Protein AF-A0AAN7GZU7-F1 (afdb_monomer_lite)

Sequence (125 aa):
MIHPMAVTNCNIDMESLISDQNRSIATLAITTLLKTGNESNVDCLMKKITNFMSDIADEFKIVVVEAIRSLCLKFPLKYRALMNFLSNILREEGGFEYKKAIVDSVVILTKDIPDAKESGLLHLC

Structure (mmCIF, N/CA/C/O backbone):
data_AF-A0AAN7GZU7-F1
#
_entry.id   AF-A0AAN7GZU7-F1
#
loop_
_atom_site.group_PDB
_atom_site.id
_atom_site.type_symbol
_atom_site.label_atom_id
_atom_site.label_alt_id
_atom_site.label_comp_id
_atom_site.label_asym_id
_atom_site.label_entity_id
_atom_site.label_seq_id
_atom_site.pdbx_PDB_ins_code
_atom_site.Cartn_x
_atom_site.Cartn_y
_atom_site.Cartn_z
_atom_site.occupancy
_atom_site.B_iso_or_equiv
_atom_site.auth_seq_id
_atom_site.auth_comp_id
_atom_site.auth_asym_id
_atom_site.auth_atom_id
_atom_site.pdbx_PDB_model_num
ATOM 1 N N . MET A 1 1 ? -6.666 13.226 -18.483 1.00 43.03 1 MET A N 1
ATOM 2 C CA . MET A 1 1 ? -5.360 13.871 -18.227 1.00 43.03 1 MET A CA 1
ATOM 3 C C . MET A 1 1 ? -4.871 13.428 -16.859 1.00 43.03 1 MET A C 1
ATOM 5 O O . MET A 1 1 ? -5.492 13.805 -15.879 1.00 43.03 1 MET A O 1
ATOM 9 N N . ILE A 1 2 ? -3.822 12.610 -16.770 1.00 52.78 2 ILE A N 1
ATOM 10 C CA . ILE A 1 2 ? -3.116 12.366 -15.504 1.00 52.78 2 ILE A CA 1
ATOM 11 C C . ILE A 1 2 ? -1.633 12.335 -15.870 1.00 52.78 2 ILE A C 1
ATOM 13 O O . ILE A 1 2 ? -1.198 11.429 -16.574 1.00 52.78 2 ILE A O 1
ATOM 17 N N . HIS A 1 3 ? -0.872 13.341 -15.439 1.00 66.25 3 HIS A N 1
ATOM 18 C CA . HIS A 1 3 ? 0.583 13.404 -15.610 1.00 66.25 3 HIS A CA 1
ATOM 19 C C . HIS A 1 3 ? 1.236 13.343 -14.221 1.00 66.25 3 HIS A C 1
ATOM 21 O O . HIS A 1 3 ? 1.722 14.363 -13.735 1.00 66.25 3 HIS A O 1
ATOM 27 N N . PRO A 1 4 ? 1.239 12.173 -13.545 1.00 62.53 4 PRO A N 1
ATOM 28 C CA . PRO A 1 4 ? 1.712 12.065 -12.162 1.00 62.53 4 PRO A CA 1
ATOM 29 C C . PRO A 1 4 ? 3.184 12.469 -12.020 1.00 62.53 4 PRO A C 1
ATOM 31 O O . PRO A 1 4 ? 3.595 12.952 -10.972 1.00 62.53 4 PRO A O 1
ATOM 34 N N . MET A 1 5 ? 3.966 12.311 -13.094 1.00 66.19 5 MET A N 1
ATOM 35 C CA . MET A 1 5 ? 5.374 12.707 -13.131 1.00 66.19 5 MET A CA 1
ATOM 36 C C . MET A 1 5 ? 5.588 14.226 -13.121 1.00 66.19 5 MET A C 1
ATOM 38 O O . MET A 1 5 ? 6.614 14.687 -12.635 1.00 66.19 5 MET A O 1
ATOM 42 N N . ALA A 1 6 ? 4.629 15.017 -13.613 1.00 67.44 6 ALA A N 1
ATOM 43 C CA . ALA A 1 6 ? 4.743 16.478 -13.617 1.00 67.44 6 ALA A CA 1
ATOM 44 C C . ALA A 1 6 ? 4.596 17.085 -12.210 1.00 67.44 6 ALA A C 1
ATOM 46 O O . ALA A 1 6 ? 5.056 18.196 -11.969 1.00 67.44 6 ALA A O 1
ATOM 47 N N . VAL A 1 7 ? 3.977 16.351 -11.279 1.00 70.94 7 VAL A N 1
ATOM 48 C CA . VAL A 1 7 ? 3.714 16.796 -9.899 1.00 70.94 7 VAL A CA 1
ATOM 49 C C . VAL A 1 7 ? 4.611 16.113 -8.865 1.00 70.94 7 VAL A C 1
ATOM 51 O O . VAL A 1 7 ? 4.480 16.377 -7.676 1.00 70.94 7 VAL A O 1
ATOM 54 N N . THR A 1 8 ? 5.557 15.266 -9.290 1.00 69.38 8 THR A N 1
ATOM 55 C CA . THR A 1 8 ? 6.457 14.534 -8.379 1.00 69.38 8 THR A CA 1
ATOM 56 C C . THR A 1 8 ? 7.304 15.470 -7.510 1.00 69.38 8 THR A C 1
ATOM 58 O O . THR A 1 8 ? 7.610 15.120 -6.375 1.00 69.38 8 THR A O 1
ATOM 61 N N . ASN A 1 9 ? 7.622 16.681 -7.980 1.00 71.88 9 ASN A N 1
ATOM 62 C CA . ASN A 1 9 ? 8.352 17.678 -7.185 1.00 71.88 9 ASN A CA 1
ATOM 63 C C . ASN A 1 9 ? 7.574 18.130 -5.936 1.00 71.88 9 ASN A C 1
ATOM 65 O O . ASN A 1 9 ? 8.187 18.440 -4.921 1.00 71.88 9 ASN A O 1
ATOM 69 N N . CYS A 1 10 ? 6.238 18.095 -5.974 1.00 77.31 10 CYS A N 1
ATOM 70 C CA . CYS A 1 10 ? 5.389 18.423 -4.827 1.00 77.31 10 CYS A CA 1
ATOM 71 C C . CYS A 1 10 ? 5.346 17.300 -3.778 1.00 77.31 10 CYS A C 1
ATOM 73 O O . CYS A 1 10 ? 4.793 17.500 -2.699 1.00 77.31 10 CYS A O 1
ATOM 75 N N . ASN A 1 11 ? 5.917 16.120 -4.063 1.00 75.81 11 ASN A N 1
ATOM 76 C CA . ASN A 1 11 ? 5.931 15.013 -3.106 1.00 75.81 11 ASN A CA 1
ATOM 77 C C . ASN A 1 11 ? 6.704 15.382 -1.830 1.00 75.81 11 ASN A C 1
ATOM 79 O O . ASN A 1 11 ? 6.325 14.928 -0.760 1.00 75.81 11 ASN A O 1
ATOM 83 N N . ILE A 1 12 ? 7.739 16.227 -1.920 1.00 76.56 12 ILE A N 1
ATOM 84 C CA . ILE A 1 12 ? 8.513 16.677 -0.749 1.00 76.56 12 ILE A CA 1
ATOM 85 C C . ILE A 1 12 ? 7.616 17.471 0.208 1.00 76.56 12 ILE A C 1
ATOM 87 O O . ILE A 1 12 ? 7.587 17.192 1.406 1.00 76.56 12 ILE A O 1
ATOM 91 N N . ASP A 1 13 ? 6.831 18.406 -0.330 1.00 76.75 13 ASP A N 1
ATOM 92 C CA . ASP A 1 13 ? 5.899 19.208 0.462 1.00 76.75 13 ASP A CA 1
ATOM 93 C C . ASP A 1 13 ? 4.777 18.331 1.035 1.00 76.75 13 ASP A C 1
ATOM 95 O O . ASP A 1 13 ? 4.438 18.439 2.213 1.00 76.75 13 ASP A O 1
ATOM 99 N N . MET A 1 14 ? 4.249 17.389 0.244 1.00 78.81 14 MET A N 1
ATOM 100 C CA . MET A 1 14 ? 3.227 16.441 0.708 1.00 78.81 14 MET A CA 1
ATOM 101 C C . MET A 1 14 ? 3.746 15.470 1.771 1.00 78.81 14 MET A C 1
ATOM 103 O O . MET A 1 14 ? 2.986 15.067 2.646 1.00 78.81 14 MET A O 1
ATOM 107 N N . GLU A 1 15 ? 5.026 15.095 1.739 1.00 79.94 15 GLU A N 1
ATOM 108 C CA . GLU A 1 15 ? 5.618 14.231 2.761 1.00 79.94 15 GLU A CA 1
ATOM 109 C C . GLU A 1 15 ? 5.613 14.881 4.150 1.00 79.94 15 GLU A C 1
ATOM 111 O O . GLU A 1 15 ? 5.546 14.156 5.144 1.00 79.94 15 GLU A O 1
ATOM 116 N N . SER A 1 16 ? 5.641 16.217 4.232 1.00 83.69 16 SER A N 1
ATOM 117 C CA . SER A 1 16 ? 5.499 16.940 5.504 1.00 83.69 16 SER A CA 1
ATOM 118 C C . SER A 1 16 ? 4.092 16.801 6.101 1.00 83.69 16 SER A C 1
ATOM 120 O O . SER A 1 16 ? 3.942 16.723 7.320 1.00 83.69 16 SER A O 1
ATOM 122 N N . LEU A 1 17 ? 3.073 16.666 5.243 1.00 85.50 17 LEU A N 1
ATOM 123 C CA . LEU A 1 17 ? 1.665 16.543 5.629 1.00 85.50 17 LEU A CA 1
ATOM 124 C C . LEU A 1 17 ? 1.305 15.153 6.175 1.00 85.50 17 LEU A C 1
ATOM 126 O O . LEU A 1 17 ? 0.236 14.984 6.753 1.00 85.50 17 LEU A O 1
ATOM 130 N N . ILE A 1 18 ? 2.183 14.153 6.033 1.00 84.25 18 ILE A N 1
ATOM 131 C CA . ILE A 1 18 ? 1.981 12.823 6.637 1.00 84.25 18 ILE A CA 1
ATOM 132 C C . ILE A 1 18 ? 1.936 12.918 8.171 1.00 84.25 18 ILE A C 1
ATOM 134 O O . ILE A 1 18 ? 1.216 12.160 8.817 1.00 84.25 18 ILE A O 1
ATOM 138 N N . SER A 1 19 ? 2.695 13.852 8.748 1.00 82.31 19 SER A N 1
ATOM 139 C CA . SER A 1 19 ? 2.782 14.068 10.197 1.00 82.31 19 SER A CA 1
ATOM 140 C C . SER A 1 19 ? 1.763 15.090 10.718 1.00 82.31 19 SER A C 1
ATOM 142 O O . SER A 1 19 ? 1.887 15.542 11.858 1.00 82.31 19 SER A O 1
ATOM 144 N N . ASP A 1 20 ? 0.791 15.499 9.896 1.00 86.69 20 ASP A N 1
ATOM 145 C CA . ASP A 1 20 ? -0.234 16.462 10.295 1.00 86.69 20 ASP A CA 1
ATOM 146 C C . ASP A 1 20 ? -1.116 15.890 11.421 1.00 86.69 20 ASP A C 1
ATOM 148 O O . ASP A 1 20 ? -1.460 14.704 11.432 1.00 86.69 20 ASP A O 1
ATOM 152 N N . GLN A 1 21 ? -1.495 16.736 12.384 1.00 83.12 21 GLN A N 1
ATOM 153 C CA . GLN A 1 21 ? -2.374 16.330 13.486 1.00 83.12 21 GLN A CA 1
ATOM 154 C C . GLN A 1 21 ? -3.764 15.922 12.985 1.00 83.12 21 GLN A C 1
ATOM 156 O O . GLN A 1 21 ? -4.443 15.095 13.598 1.00 83.12 21 GLN A O 1
ATOM 161 N N . ASN A 1 22 ? -4.197 16.493 11.862 1.00 86.00 22 ASN A N 1
ATOM 162 C CA . ASN A 1 22 ? -5.437 16.144 11.210 1.00 86.00 22 ASN A CA 1
ATOM 163 C C . ASN A 1 22 ? -5.259 14.861 10.387 1.00 86.00 22 ASN A C 1
ATOM 165 O O . ASN A 1 22 ? -4.683 14.853 9.296 1.00 86.00 22 ASN A O 1
ATOM 169 N N . ARG A 1 23 ? -5.836 13.765 10.888 1.00 83.62 23 ARG A N 1
ATOM 170 C CA . ARG A 1 23 ? -5.753 12.449 10.239 1.00 83.62 23 ARG A CA 1
ATOM 171 C C . ARG A 1 23 ? -6.356 12.420 8.840 1.00 83.62 23 ARG A C 1
ATOM 173 O O . ARG A 1 23 ? -5.866 11.666 8.004 1.00 83.62 23 ARG A O 1
ATOM 180 N N . SER A 1 24 ? -7.333 13.271 8.534 1.00 84.81 24 SER A N 1
ATOM 181 C CA . SER A 1 24 ? -7.871 13.388 7.175 1.00 84.81 24 SER A CA 1
ATOM 182 C C . SER A 1 24 ? -6.846 13.993 6.211 1.00 84.81 24 SER A C 1
ATOM 184 O O . SER A 1 24 ? -6.703 13.499 5.094 1.00 84.81 24 SER A O 1
ATOM 186 N N . ILE A 1 25 ? -6.084 15.007 6.643 1.00 87.44 25 ILE A N 1
ATOM 187 C CA . ILE A 1 25 ? -5.004 15.609 5.837 1.00 87.44 25 ILE A CA 1
ATOM 188 C C . ILE A 1 25 ? -3.897 14.580 5.599 1.00 87.44 25 ILE A C 1
ATOM 190 O O . ILE A 1 25 ? -3.519 14.344 4.451 1.00 87.44 25 ILE A O 1
ATOM 194 N N . ALA A 1 26 ? -3.448 13.904 6.658 1.00 85.12 26 ALA A N 1
ATOM 195 C CA . ALA A 1 26 ? -2.432 12.861 6.556 1.00 85.12 26 ALA A CA 1
ATOM 196 C C . ALA A 1 26 ? -2.880 11.691 5.654 1.00 85.12 26 ALA A C 1
ATOM 198 O O . ALA A 1 26 ? -2.102 11.221 4.820 1.00 85.12 26 ALA A O 1
ATOM 199 N N . THR A 1 27 ? -4.154 11.281 5.728 1.00 85.50 27 THR A N 1
ATOM 200 C CA . THR A 1 27 ? -4.734 10.249 4.844 1.00 85.50 27 THR A CA 1
ATOM 201 C C . THR A 1 27 ? -4.667 10.672 3.378 1.00 85.50 27 THR A C 1
ATOM 203 O O . THR A 1 27 ? -4.238 9.898 2.515 1.00 85.50 27 THR A O 1
ATOM 206 N N . LEU A 1 28 ? -5.086 11.905 3.075 1.00 85.81 28 LEU A N 1
ATOM 207 C CA . LEU A 1 28 ? -5.073 12.439 1.713 1.00 85.81 28 LEU A CA 1
ATOM 208 C C . LEU A 1 28 ? -3.644 12.577 1.180 1.00 85.81 28 LEU A C 1
ATOM 210 O O . LEU A 1 28 ? -3.393 12.228 0.022 1.00 85.81 28 LEU A O 1
ATOM 214 N N . ALA A 1 29 ? -2.704 13.015 2.020 1.00 86.69 29 ALA A N 1
ATOM 215 C CA . ALA A 1 29 ? -1.290 13.105 1.678 1.00 86.69 29 ALA A CA 1
ATOM 216 C C . ALA A 1 29 ? -0.714 11.725 1.329 1.00 86.69 29 ALA A C 1
ATOM 218 O O . ALA A 1 29 ? -0.165 11.553 0.242 1.00 86.69 29 ALA A O 1
ATOM 219 N N . ILE A 1 30 ? -0.923 10.715 2.181 1.00 86.50 30 ILE A N 1
ATOM 220 C CA . ILE A 1 30 ? -0.466 9.337 1.934 1.00 86.50 30 ILE A CA 1
ATOM 221 C C . ILE A 1 30 ? -1.078 8.768 0.655 1.00 86.50 30 ILE A C 1
ATOM 223 O O . ILE A 1 30 ? -0.359 8.237 -0.190 1.00 86.50 30 ILE A O 1
ATOM 227 N N . THR A 1 31 ? -2.392 8.902 0.477 1.00 85.25 31 THR A N 1
ATOM 228 C CA . THR A 1 31 ? -3.082 8.377 -0.712 1.00 85.25 31 THR A CA 1
ATOM 229 C C . THR A 1 31 ? -2.560 9.037 -1.988 1.00 85.25 31 THR A C 1
ATOM 231 O O . THR A 1 31 ? -2.403 8.380 -3.019 1.00 85.25 31 THR A O 1
ATOM 234 N N . THR A 1 32 ? -2.257 10.335 -1.926 1.00 85.44 32 THR A N 1
ATOM 235 C CA . THR A 1 32 ? -1.676 11.073 -3.051 1.00 85.44 32 THR A CA 1
ATOM 236 C C . THR A 1 32 ? -0.253 10.607 -3.330 1.00 85.44 32 THR A C 1
ATOM 238 O O . THR A 1 32 ? 0.045 10.262 -4.470 1.00 85.44 32 THR A O 1
ATOM 241 N N . LEU A 1 33 ? 0.587 10.487 -2.300 1.00 85.19 33 LEU A N 1
ATOM 242 C CA . LEU A 1 33 ? 1.966 10.013 -2.422 1.00 85.19 33 LEU A CA 1
ATOM 243 C C . LEU A 1 33 ? 2.063 8.571 -2.925 1.00 85.19 33 LEU A C 1
ATOM 245 O O . LEU A 1 33 ? 2.967 8.256 -3.689 1.00 85.19 33 LEU A O 1
ATOM 249 N N . LEU A 1 34 ? 1.120 7.694 -2.572 1.00 85.62 34 LEU A N 1
ATOM 250 C CA . LEU A 1 34 ? 1.042 6.346 -3.144 1.00 85.62 34 LEU A CA 1
ATOM 251 C C . LEU A 1 34 ? 0.721 6.384 -4.647 1.00 85.62 34 LEU A C 1
ATOM 253 O O . LEU A 1 34 ? 1.232 5.568 -5.411 1.00 85.62 34 LEU A O 1
ATOM 257 N N . LYS A 1 35 ? -0.083 7.352 -5.102 1.00 82.94 35 LYS A N 1
ATOM 258 C CA . LYS A 1 35 ? -0.409 7.532 -6.528 1.00 82.94 35 LYS A CA 1
ATOM 259 C C . LYS A 1 35 ? 0.721 8.203 -7.316 1.00 82.94 35 LYS A C 1
ATOM 261 O O . LYS A 1 35 ? 0.946 7.857 -8.480 1.00 82.94 35 LYS A O 1
ATOM 266 N N . THR A 1 36 ? 1.432 9.150 -6.707 1.00 83.69 36 THR A N 1
ATOM 267 C CA . THR A 1 36 ? 2.538 9.912 -7.321 1.00 83.69 36 THR A CA 1
ATOM 268 C C . THR A 1 36 ? 3.923 9.353 -6.988 1.00 83.69 36 THR A C 1
ATOM 270 O O . THR A 1 36 ? 4.930 9.925 -7.412 1.00 83.69 36 THR A O 1
ATOM 273 N N . GLY A 1 37 ? 3.985 8.241 -6.253 1.00 79.75 37 GLY A N 1
ATOM 274 C CA . GLY A 1 37 ? 5.216 7.584 -5.832 1.00 79.75 37 GLY A CA 1
ATOM 275 C C . GLY A 1 37 ? 6.087 7.161 -7.012 1.00 79.75 37 GLY A C 1
ATOM 276 O O . GLY A 1 37 ? 5.591 6.794 -8.090 1.00 79.75 37 GLY A O 1
ATOM 277 N N . ASN A 1 38 ? 7.398 7.221 -6.790 1.00 83.69 38 ASN A N 1
ATOM 278 C CA . ASN A 1 38 ? 8.425 6.764 -7.716 1.00 83.69 38 ASN A CA 1
ATOM 279 C C . ASN A 1 38 ? 9.127 5.532 -7.126 1.00 83.69 38 ASN A C 1
ATOM 281 O O . ASN A 1 38 ? 9.028 5.254 -5.938 1.00 83.69 38 ASN A O 1
ATOM 285 N N . GLU A 1 39 ? 9.838 4.767 -7.947 1.00 85.94 39 GLU A N 1
ATOM 286 C CA . GLU A 1 39 ? 10.463 3.526 -7.478 1.00 85.94 39 GLU A CA 1
ATOM 287 C C . GLU A 1 39 ? 11.490 3.761 -6.352 1.00 85.94 39 GLU A C 1
ATOM 289 O O . GLU A 1 39 ? 11.619 2.950 -5.435 1.00 85.94 39 GLU A O 1
ATOM 294 N N . SER A 1 40 ? 12.196 4.891 -6.383 1.00 86.38 40 SER A N 1
ATOM 295 C CA . SER A 1 40 ? 13.233 5.243 -5.412 1.00 86.38 40 SER A CA 1
ATOM 296 C C . SER A 1 40 ? 12.695 5.607 -4.024 1.00 86.38 40 SER A C 1
ATOM 298 O O . SER A 1 40 ? 13.424 5.440 -3.048 1.00 86.38 40 SER A O 1
ATOM 300 N N . ASN A 1 41 ? 11.444 6.066 -3.902 1.00 84.06 41 ASN A N 1
ATOM 301 C CA . ASN A 1 41 ? 10.867 6.496 -2.624 1.00 84.06 41 ASN A CA 1
ATOM 302 C C . ASN A 1 41 ? 9.972 5.454 -1.938 1.00 84.06 41 ASN A C 1
ATOM 304 O O . ASN A 1 41 ? 9.621 5.654 -0.774 1.00 84.06 41 ASN A O 1
ATOM 308 N N . VAL A 1 42 ? 9.661 4.332 -2.601 1.00 88.06 42 VAL A N 1
ATOM 309 C CA . VAL A 1 42 ? 8.771 3.281 -2.070 1.00 88.06 42 VAL A CA 1
ATOM 310 C C . VAL A 1 42 ? 9.178 2.840 -0.662 1.00 88.06 42 VAL A C 1
ATOM 312 O O . VAL A 1 42 ? 8.348 2.817 0.244 1.00 88.06 42 VAL A O 1
ATOM 315 N N . ASP A 1 43 ? 10.461 2.542 -0.453 1.00 86.75 43 ASP A N 1
ATOM 316 C CA . ASP A 1 43 ? 10.967 2.032 0.826 1.00 86.75 43 ASP A CA 1
ATOM 317 C C . ASP A 1 43 ? 10.813 3.051 1.972 1.00 86.75 43 ASP A C 1
ATOM 319 O O . ASP A 1 43 ? 10.496 2.686 3.106 1.00 86.75 43 ASP A O 1
ATOM 323 N N . CYS A 1 44 ? 11.016 4.340 1.682 1.00 86.31 44 CYS A N 1
ATOM 324 C CA . CYS A 1 44 ? 10.816 5.422 2.649 1.00 86.31 44 CYS A CA 1
ATOM 325 C C . CYS A 1 44 ? 9.327 5.592 2.973 1.00 86.31 44 CYS A C 1
ATOM 327 O O . CYS A 1 44 ? 8.945 5.696 4.141 1.00 86.31 44 CYS A O 1
ATOM 329 N N . LEU A 1 45 ? 8.485 5.559 1.937 1.00 86.44 45 LEU A N 1
ATOM 330 C CA . LEU A 1 45 ? 7.045 5.721 2.059 1.00 86.44 45 LEU A CA 1
ATOM 331 C C . LEU A 1 45 ? 6.431 4.620 2.935 1.00 86.44 45 LEU A C 1
ATOM 333 O O . LEU A 1 45 ? 5.660 4.925 3.841 1.00 86.44 45 LEU A O 1
ATOM 337 N N . MET A 1 46 ? 6.825 3.357 2.731 1.00 90.00 46 MET A N 1
ATOM 338 C CA . MET A 1 46 ? 6.310 2.226 3.515 1.00 90.00 46 MET A CA 1
ATOM 339 C C . MET A 1 46 ? 6.560 2.399 5.015 1.00 90.00 46 MET A C 1
ATOM 341 O O . MET A 1 46 ? 5.647 2.198 5.810 1.00 90.00 46 MET A O 1
ATOM 345 N N . LYS A 1 47 ? 7.757 2.856 5.407 1.00 87.44 47 LYS A N 1
ATOM 346 C CA . LYS A 1 47 ? 8.090 3.102 6.821 1.00 87.44 47 LYS A CA 1
ATOM 347 C C . LYS A 1 47 ? 7.199 4.167 7.458 1.00 87.44 47 LYS A C 1
ATOM 349 O O . LYS A 1 47 ? 6.792 4.013 8.604 1.00 87.44 47 LYS A O 1
ATOM 354 N N . LYS A 1 48 ? 6.901 5.247 6.727 1.00 85.75 48 LYS A N 1
ATOM 355 C CA . LYS A 1 48 ? 6.030 6.325 7.221 1.00 85.75 48 LYS A CA 1
ATOM 356 C C . LYS A 1 48 ? 4.581 5.855 7.362 1.00 85.75 48 LYS A C 1
ATOM 358 O O . LYS A 1 48 ? 3.921 6.198 8.337 1.00 85.75 48 LYS A O 1
ATOM 363 N N . ILE A 1 49 ? 4.108 5.043 6.416 1.00 88.12 49 ILE A N 1
ATOM 364 C CA . ILE A 1 49 ? 2.730 4.543 6.410 1.00 88.12 49 ILE A CA 1
ATOM 365 C C . ILE A 1 49 ? 2.493 3.534 7.540 1.00 88.12 49 ILE A C 1
ATOM 367 O O . ILE A 1 49 ? 1.406 3.541 8.106 1.00 88.12 49 ILE A O 1
ATOM 371 N N . THR A 1 50 ? 3.476 2.708 7.925 1.00 86.44 50 THR A N 1
ATOM 372 C CA . THR A 1 50 ? 3.288 1.710 9.000 1.00 86.44 50 THR A CA 1
ATOM 373 C C . THR A 1 50 ? 2.772 2.348 10.290 1.00 86.44 50 THR A C 1
ATOM 375 O O . THR A 1 50 ? 1.754 1.913 10.814 1.00 86.44 50 THR A O 1
ATOM 378 N N . ASN A 1 51 ? 3.401 3.435 10.748 1.00 83.00 51 ASN A N 1
ATOM 379 C CA . ASN A 1 51 ? 2.967 4.145 11.957 1.00 83.00 51 ASN A CA 1
ATOM 380 C C . ASN A 1 51 ? 1.603 4.827 11.788 1.00 83.00 51 ASN A C 1
ATOM 382 O O . ASN A 1 51 ? 0.898 5.056 12.759 1.00 83.00 51 ASN A O 1
ATOM 386 N N . PHE A 1 52 ? 1.235 5.181 10.560 1.00 84.94 52 PHE A N 1
ATOM 387 C CA . PHE A 1 52 ? -0.034 5.837 10.284 1.00 84.94 52 PHE A CA 1
ATOM 388 C C . PHE A 1 52 ? -1.224 4.871 10.345 1.00 84.94 52 PHE A C 1
ATOM 390 O O . PHE A 1 52 ? -2.314 5.265 10.750 1.00 84.94 52 PHE A O 1
ATOM 397 N N . MET A 1 53 ? -1.023 3.606 9.965 1.00 87.31 53 MET A N 1
ATOM 398 C CA . MET A 1 53 ? -2.095 2.606 9.873 1.00 87.31 53 MET A CA 1
ATOM 399 C C . MET A 1 53 ? -2.746 2.283 11.223 1.00 87.31 53 MET A C 1
ATOM 401 O O . MET A 1 53 ? -3.908 1.883 11.238 1.00 87.31 53 MET A O 1
ATOM 405 N N . SER A 1 54 ? -2.054 2.468 12.352 1.00 86.12 54 SER A N 1
ATOM 406 C CA . SER A 1 54 ? -2.649 2.301 13.688 1.00 86.12 54 SER A CA 1
ATOM 407 C C . SER A 1 54 ? -3.623 3.420 14.057 1.00 86.12 54 SER A C 1
ATOM 409 O O . SER A 1 54 ? -4.493 3.221 14.900 1.00 86.12 54 SER A O 1
ATOM 411 N N . ASP A 1 55 ? -3.501 4.579 13.411 1.00 86.31 55 ASP A N 1
ATOM 412 C CA . ASP A 1 55 ? -4.144 5.823 13.838 1.00 86.31 55 ASP A CA 1
ATOM 413 C C . ASP A 1 55 ? -5.408 6.162 13.033 1.00 86.31 55 ASP A C 1
ATOM 415 O O . ASP A 1 55 ? -5.989 7.238 13.200 1.00 86.31 55 ASP A O 1
ATOM 419 N N . IL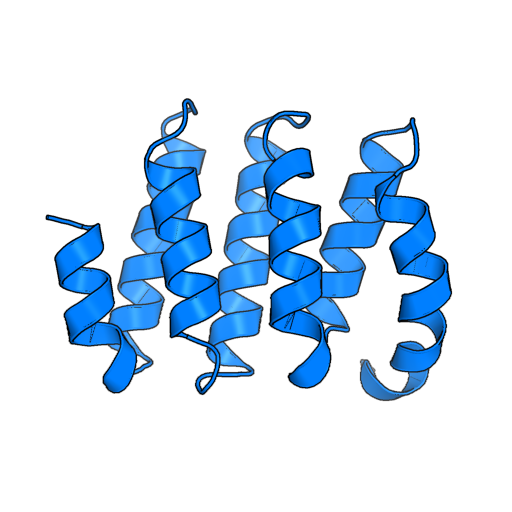E A 1 56 ? -5.828 5.267 12.136 1.00 87.81 56 ILE A N 1
ATOM 420 C CA . ILE A 1 56 ? -6.957 5.471 11.225 1.00 87.81 56 ILE A CA 1
ATOM 421 C C . ILE A 1 56 ? -7.963 4.322 11.272 1.00 87.81 56 ILE A C 1
ATOM 423 O O . ILE A 1 56 ? -7.634 3.188 11.618 1.00 87.81 56 ILE A O 1
ATOM 427 N N . ALA A 1 57 ? -9.206 4.623 10.892 1.00 90.25 57 ALA A N 1
ATOM 428 C CA . ALA A 1 57 ? -10.274 3.636 10.790 1.00 90.25 57 ALA A CA 1
ATOM 429 C C . ALA A 1 57 ? -10.041 2.656 9.627 1.00 90.25 57 ALA A C 1
ATOM 431 O O . ALA A 1 57 ? -9.418 2.997 8.619 1.00 90.25 57 ALA A O 1
ATOM 432 N N . ASP A 1 58 ? -10.591 1.447 9.751 1.00 91.31 58 ASP A N 1
ATOM 433 C CA . ASP A 1 58 ? -10.414 0.361 8.778 1.00 91.31 58 ASP A CA 1
ATOM 434 C C . ASP A 1 58 ? -10.837 0.737 7.352 1.00 91.31 58 ASP A C 1
ATOM 436 O O . ASP A 1 58 ? -10.196 0.305 6.396 1.00 91.31 58 ASP A O 1
ATOM 440 N N . GLU A 1 59 ? -11.851 1.593 7.195 1.00 91.00 59 GLU A N 1
ATOM 441 C CA . GLU A 1 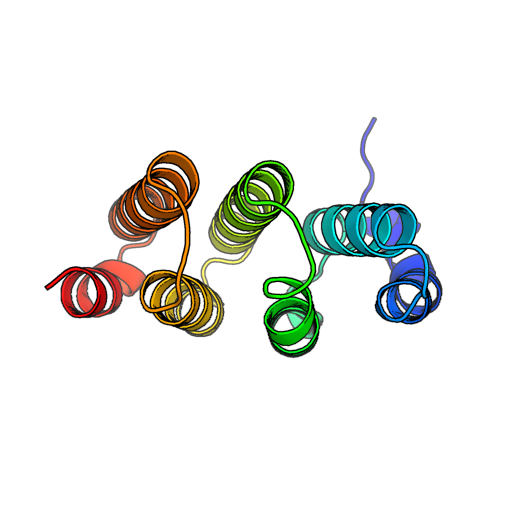59 ? -12.277 2.106 5.885 1.00 91.00 59 GLU A CA 1
ATOM 442 C C . GLU A 1 59 ? -11.132 2.801 5.130 1.00 91.00 59 GLU A C 1
ATOM 444 O O . GLU A 1 59 ? -10.953 2.592 3.931 1.00 91.00 59 GLU A O 1
ATOM 449 N N . PHE A 1 60 ? -10.289 3.556 5.840 1.00 89.69 60 PHE A N 1
ATOM 450 C CA . PHE A 1 60 ? -9.127 4.221 5.257 1.00 89.69 60 PHE A CA 1
ATOM 451 C C . PHE A 1 60 ? -7.963 3.254 5.072 1.00 89.69 60 PHE A C 1
ATOM 453 O O . PHE A 1 60 ? -7.238 3.351 4.080 1.00 89.69 60 PHE A O 1
ATOM 460 N N . LYS A 1 61 ? -7.798 2.283 5.981 1.00 92.56 61 LYS A N 1
ATOM 461 C CA . LYS A 1 61 ? -6.767 1.248 5.835 1.00 92.56 61 LYS A CA 1
ATOM 462 C C . LYS A 1 61 ? -6.978 0.444 4.553 1.00 92.56 61 LYS A C 1
ATOM 464 O O . LYS A 1 61 ? -6.011 0.187 3.842 1.00 92.56 61 LYS A O 1
ATOM 469 N N . ILE A 1 62 ? -8.228 0.110 4.218 1.00 94.25 62 ILE A N 1
ATOM 470 C CA . ILE A 1 62 ? -8.581 -0.576 2.964 1.00 94.25 62 ILE A CA 1
ATOM 471 C C . ILE A 1 62 ? -8.102 0.232 1.750 1.00 94.25 62 ILE A C 1
ATOM 473 O O . ILE A 1 62 ? -7.418 -0.315 0.886 1.00 94.25 62 ILE A O 1
ATOM 477 N N . VAL A 1 63 ? -8.363 1.543 1.717 1.00 91.94 63 VAL A N 1
ATOM 478 C CA . VAL A 1 63 ? -7.907 2.425 0.624 1.00 91.94 63 VAL A CA 1
ATOM 479 C C . VAL A 1 63 ? -6.378 2.426 0.497 1.00 91.94 63 VAL A C 1
ATOM 481 O O . VAL A 1 63 ? -5.842 2.376 -0.614 1.00 91.94 63 VAL A O 1
ATOM 484 N N . VAL A 1 64 ? -5.654 2.440 1.622 1.00 92.25 64 VAL A N 1
ATOM 485 C CA . VAL A 1 64 ? -4.184 2.363 1.633 1.00 92.25 64 VAL A CA 1
ATOM 486 C C . VAL A 1 64 ? -3.693 1.024 1.074 1.00 92.25 64 VAL A C 1
ATOM 488 O O . VAL A 1 64 ? -2.788 1.009 0.239 1.00 92.25 64 VAL A O 1
ATOM 491 N N . VAL A 1 65 ? -4.306 -0.093 1.473 1.00 95.00 65 VAL A N 1
ATOM 492 C CA . VAL A 1 65 ? -3.968 -1.438 0.973 1.00 95.00 65 VAL A CA 1
ATOM 493 C C . VAL A 1 65 ? -4.135 -1.523 -0.547 1.00 95.00 65 VAL A C 1
ATOM 495 O O . VAL A 1 65 ? -3.231 -1.983 -1.248 1.00 95.00 65 VAL A O 1
ATOM 498 N N . GLU A 1 66 ? -5.247 -1.021 -1.085 1.00 93.94 66 GLU A N 1
ATOM 499 C CA . GLU A 1 66 ? -5.502 -1.013 -2.531 1.00 93.94 66 GLU A CA 1
ATOM 500 C C . GLU A 1 66 ? -4.496 -0.153 -3.307 1.00 93.94 66 GLU A C 1
ATOM 502 O O . GLU A 1 66 ? -4.060 -0.516 -4.411 1.00 93.94 66 GLU A O 1
ATOM 507 N N . ALA A 1 67 ? -4.097 0.981 -2.729 1.00 91.81 67 ALA A N 1
ATOM 508 C CA . ALA A 1 67 ? -3.087 1.855 -3.303 1.00 91.81 67 ALA A CA 1
ATOM 509 C C . ALA A 1 67 ? -1.693 1.198 -3.291 1.00 91.81 67 ALA A C 1
ATOM 511 O O . ALA A 1 67 ? -0.982 1.269 -4.294 1.00 91.81 67 ALA A O 1
ATOM 512 N N . ILE A 1 68 ? -1.330 0.484 -2.220 1.00 93.50 68 ILE A N 1
ATOM 513 C CA . ILE A 1 68 ? -0.081 -0.292 -2.117 1.00 93.50 68 ILE A CA 1
ATOM 514 C C . ILE A 1 68 ? -0.042 -1.431 -3.136 1.00 93.50 68 ILE A C 1
ATOM 516 O O . ILE A 1 68 ? 0.966 -1.600 -3.824 1.00 93.50 68 ILE A O 1
ATOM 520 N N . ARG A 1 69 ? -1.145 -2.170 -3.303 1.00 94.31 69 ARG A N 1
ATOM 521 C CA . ARG A 1 69 ? -1.277 -3.180 -4.365 1.00 94.31 69 ARG A CA 1
ATOM 522 C C . ARG A 1 69 ? -1.017 -2.563 -5.737 1.00 94.31 69 ARG A C 1
ATOM 524 O O . ARG A 1 69 ? -0.210 -3.080 -6.504 1.00 94.31 69 ARG A O 1
ATOM 531 N N . SER A 1 70 ? -1.667 -1.438 -6.028 1.00 93.12 70 SER A N 1
ATOM 532 C CA . SER A 1 70 ? -1.514 -0.733 -7.307 1.00 93.12 70 SER A CA 1
ATOM 533 C C . SER A 1 70 ? -0.075 -0.252 -7.530 1.00 93.12 70 SER A C 1
ATOM 535 O O . SER A 1 70 ? 0.453 -0.363 -8.636 1.00 93.12 70 SER A O 1
ATOM 537 N N . LEU A 1 71 ? 0.584 0.237 -6.476 1.00 91.62 71 LEU A N 1
ATOM 538 C CA . LEU A 1 71 ? 1.987 0.646 -6.512 1.00 91.62 71 LEU A CA 1
ATOM 539 C C . LEU A 1 71 ? 2.921 -0.543 -6.783 1.00 91.62 71 LEU A C 1
ATOM 541 O O . LEU A 1 71 ? 3.866 -0.409 -7.554 1.00 91.62 71 LEU A O 1
ATOM 545 N N . CYS A 1 72 ? 2.634 -1.706 -6.198 1.00 93.00 72 CYS A N 1
ATOM 546 C CA . CYS A 1 72 ? 3.402 -2.932 -6.414 1.00 93.00 72 CYS A CA 1
ATOM 547 C C . CYS A 1 72 ? 3.293 -3.431 -7.857 1.00 93.00 72 CYS A C 1
ATOM 549 O O . CYS A 1 72 ? 4.305 -3.734 -8.479 1.00 93.00 72 CYS A O 1
ATOM 551 N N . LEU A 1 73 ? 2.084 -3.421 -8.427 1.00 91.88 73 LEU A N 1
ATOM 552 C CA . LEU A 1 73 ? 1.873 -3.757 -9.839 1.00 91.88 73 LEU A CA 1
ATOM 553 C C . LEU A 1 73 ? 2.581 -2.771 -10.783 1.00 91.88 73 LEU A C 1
ATOM 555 O O . LEU A 1 73 ? 3.045 -3.159 -11.852 1.00 91.88 73 LEU A O 1
ATOM 559 N N . LYS A 1 74 ? 2.697 -1.498 -10.384 1.00 91.31 74 LYS A N 1
ATOM 560 C CA . LYS A 1 74 ? 3.435 -0.470 -11.133 1.00 91.31 74 LYS A CA 1
ATOM 561 C C . LYS A 1 74 ? 4.957 -0.646 -11.039 1.00 91.31 74 LYS A C 1
ATOM 563 O O . LYS A 1 74 ? 5.651 -0.375 -12.014 1.00 91.31 74 LYS A O 1
ATOM 568 N N . PHE A 1 75 ? 5.470 -1.083 -9.888 1.00 91.75 75 PHE A N 1
ATOM 569 C CA . PHE A 1 75 ? 6.900 -1.267 -9.616 1.00 91.75 75 PHE A CA 1
ATOM 570 C C . PHE A 1 75 ? 7.187 -2.695 -9.118 1.00 91.75 75 PHE A C 1
ATOM 572 O O . PHE A 1 75 ? 7.520 -2.887 -7.944 1.00 91.75 75 PHE A O 1
ATOM 579 N N . PRO A 1 76 ? 7.094 -3.716 -9.992 1.00 91.88 76 PRO A N 1
ATOM 580 C CA . PRO A 1 76 ? 7.169 -5.117 -9.581 1.00 91.88 76 PRO A CA 1
ATOM 581 C C . PRO A 1 76 ? 8.516 -5.485 -8.951 1.00 91.88 76 PRO A C 1
ATOM 583 O O . PRO A 1 76 ? 8.554 -6.338 -8.076 1.00 91.88 76 PRO A O 1
ATOM 586 N N . LEU A 1 77 ? 9.614 -4.799 -9.289 1.00 92.06 77 LEU A N 1
ATOM 587 C CA . LEU A 1 77 ? 10.931 -5.018 -8.667 1.00 92.06 77 LEU A CA 1
ATOM 588 C C . LEU A 1 77 ? 10.958 -4.696 -7.161 1.00 92.06 77 LEU A C 1
ATOM 590 O O . LEU A 1 77 ? 11.832 -5.173 -6.436 1.00 92.06 77 LEU A O 1
ATOM 594 N N . LYS A 1 78 ? 9.982 -3.926 -6.666 1.00 92.50 78 LYS A N 1
ATOM 595 C CA . LYS A 1 78 ? 9.818 -3.581 -5.247 1.00 92.50 78 LYS A CA 1
ATOM 596 C C . LYS A 1 78 ? 8.876 -4.523 -4.494 1.00 92.50 78 LYS A C 1
ATOM 598 O O . LYS A 1 78 ? 8.577 -4.257 -3.328 1.00 92.50 78 LYS A O 1
ATOM 603 N N . TYR A 1 79 ? 8.454 -5.640 -5.101 1.00 92.50 79 TYR A N 1
ATOM 604 C CA . TYR A 1 79 ? 7.491 -6.568 -4.496 1.00 92.50 79 TYR A CA 1
ATOM 605 C C . TYR A 1 79 ? 7.872 -6.990 -3.075 1.00 92.50 79 TYR A C 1
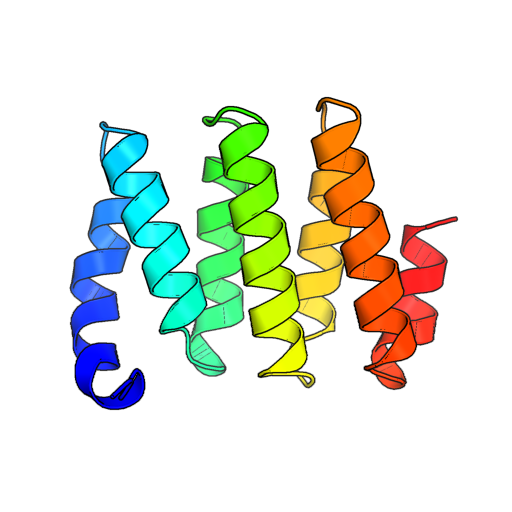ATOM 607 O O . TYR A 1 79 ? 6.999 -7.066 -2.223 1.00 92.50 79 TYR A O 1
ATOM 615 N N . ARG A 1 80 ? 9.163 -7.207 -2.784 1.00 91.62 80 ARG A N 1
ATOM 616 C CA . ARG A 1 80 ? 9.624 -7.645 -1.455 1.00 91.62 80 ARG A CA 1
ATOM 617 C C . ARG A 1 80 ? 9.249 -6.657 -0.354 1.00 91.62 80 ARG A C 1
ATOM 619 O O . ARG A 1 80 ? 8.725 -7.063 0.676 1.00 91.62 80 ARG A O 1
ATOM 626 N N . ALA A 1 81 ? 9.500 -5.367 -0.569 1.00 91.31 81 ALA A N 1
ATOM 627 C CA . ALA A 1 81 ? 9.198 -4.335 0.421 1.00 91.31 81 ALA A CA 1
ATOM 628 C C . ALA A 1 81 ? 7.684 -4.218 0.656 1.00 91.31 81 ALA A C 1
ATOM 630 O O . ALA A 1 81 ? 7.231 -4.158 1.798 1.00 91.31 81 ALA A O 1
ATOM 631 N N . LEU A 1 82 ? 6.904 -4.248 -0.427 1.00 92.25 82 LEU A N 1
ATOM 632 C CA . LEU A 1 82 ? 5.450 -4.083 -0.391 1.00 92.25 82 LEU A CA 1
ATOM 633 C C . LEU A 1 82 ? 4.746 -5.323 0.180 1.00 92.25 82 LEU A C 1
ATOM 635 O O . LEU A 1 82 ? 3.837 -5.193 0.994 1.00 92.25 82 LEU A O 1
ATOM 639 N N . MET A 1 83 ? 5.205 -6.526 -0.165 1.00 91.62 83 MET A N 1
ATOM 640 C CA . MET A 1 83 ? 4.701 -7.786 0.393 1.00 91.62 83 MET A CA 1
ATOM 641 C C . MET A 1 83 ? 5.019 -7.920 1.878 1.00 91.62 83 MET A C 1
ATOM 643 O O . MET A 1 83 ? 4.138 -8.288 2.654 1.00 91.62 83 MET A O 1
ATOM 647 N N . ASN A 1 84 ? 6.236 -7.561 2.298 1.00 92.12 84 ASN A N 1
ATOM 648 C CA . ASN A 1 84 ? 6.587 -7.524 3.717 1.00 92.12 84 ASN A CA 1
ATOM 649 C C . ASN A 1 84 ? 5.685 -6.550 4.482 1.00 92.12 84 ASN A C 1
ATOM 651 O O . ASN A 1 84 ? 5.205 -6.881 5.564 1.00 92.12 84 ASN A O 1
ATOM 655 N N . PHE A 1 85 ? 5.409 -5.374 3.909 1.00 92.62 85 PHE A N 1
ATOM 656 C CA . PHE A 1 85 ? 4.480 -4.416 4.501 1.00 92.62 85 PHE A CA 1
ATOM 657 C C . PHE A 1 85 ? 3.078 -5.019 4.672 1.00 92.62 85 PHE A C 1
ATOM 659 O O . PHE A 1 85 ? 2.565 -5.031 5.789 1.00 92.62 85 PHE A O 1
ATOM 666 N N . LEU A 1 86 ? 2.490 -5.568 3.599 1.00 93.56 86 LEU A N 1
ATOM 667 C CA . LEU A 1 86 ? 1.157 -6.190 3.629 1.00 93.56 86 LEU A CA 1
ATOM 668 C C . LEU A 1 86 ? 1.077 -7.320 4.665 1.00 93.56 86 LEU A C 1
ATOM 670 O O . LEU A 1 86 ? 0.102 -7.428 5.403 1.00 93.56 86 LEU A O 1
ATOM 674 N N . SER A 1 87 ? 2.127 -8.128 4.762 1.00 92.31 87 SER A N 1
ATOM 675 C CA . SER A 1 87 ? 2.191 -9.264 5.685 1.00 92.31 87 SER A CA 1
ATOM 676 C C . SER A 1 87 ? 2.311 -8.831 7.142 1.00 92.31 87 SER A C 1
ATOM 678 O O . SER A 1 87 ? 1.734 -9.465 8.024 1.00 92.31 87 SER A O 1
ATOM 680 N N . ASN A 1 88 ? 3.022 -7.734 7.409 1.00 91.94 88 ASN A N 1
ATOM 681 C CA . ASN A 1 88 ? 3.114 -7.166 8.750 1.00 91.94 88 ASN A CA 1
ATOM 682 C C . ASN A 1 88 ? 1.751 -6.637 9.209 1.00 91.94 88 ASN A C 1
ATOM 684 O O . ASN A 1 88 ? 1.269 -7.036 10.267 1.00 91.94 88 ASN A O 1
ATOM 688 N N . ILE A 1 89 ? 1.077 -5.835 8.380 1.00 92.94 89 ILE A N 1
ATOM 689 C CA . ILE A 1 89 ? -0.238 -5.278 8.734 1.00 92.94 89 ILE A CA 1
ATOM 690 C C . ILE A 1 89 ? -1.351 -6.342 8.770 1.00 92.94 89 ILE A C 1
ATOM 692 O O . ILE A 1 89 ? -2.371 -6.167 9.442 1.00 92.94 89 ILE A O 1
ATOM 696 N N . LEU A 1 90 ? -1.163 -7.485 8.095 1.00 92.75 90 LEU A N 1
ATOM 697 C CA . LEU A 1 90 ? -2.053 -8.644 8.210 1.00 92.75 90 LEU A CA 1
ATOM 698 C C . LEU A 1 90 ? -2.029 -9.250 9.619 1.00 92.75 90 LEU A C 1
ATOM 700 O O . LEU A 1 90 ? -3.052 -9.769 10.056 1.00 92.75 90 LEU A O 1
ATOM 704 N N . ARG A 1 91 ? -0.921 -9.131 10.357 1.00 91.31 91 ARG A N 1
ATOM 705 C CA . ARG A 1 91 ? -0.773 -9.684 11.716 1.00 91.31 91 ARG A CA 1
ATOM 706 C C . ARG A 1 91 ? -1.303 -8.775 12.825 1.00 91.31 91 ARG A C 1
ATOM 708 O O . ARG A 1 91 ? -1.509 -9.246 13.935 1.00 91.31 91 ARG A O 1
ATOM 715 N N . GLU A 1 92 ? -1.507 -7.493 12.539 1.00 90.69 92 GLU A N 1
ATOM 716 C CA . GLU A 1 92 ? -2.025 -6.519 13.511 1.00 90.69 92 GLU A CA 1
ATOM 717 C C . GLU A 1 92 ? -3.528 -6.708 13.779 1.00 90.69 92 GLU A C 1
ATOM 719 O O . GLU A 1 92 ? -4.186 -7.507 13.117 1.00 90.69 92 GLU A O 1
ATOM 724 N N . GLU A 1 93 ? -4.122 -5.972 14.717 1.00 88.12 93 GLU A N 1
ATOM 725 C CA . GLU A 1 93 ? -5.581 -6.005 14.883 1.00 88.12 93 GLU A CA 1
ATOM 726 C C . GLU A 1 93 ? -6.310 -5.268 13.749 1.00 88.12 93 GLU A C 1
ATOM 728 O O . GLU A 1 93 ? -5.801 -4.315 13.150 1.00 88.12 93 GLU A O 1
ATOM 733 N N . GLY A 1 94 ? -7.520 -5.727 13.427 1.00 91.31 94 GLY A N 1
ATOM 734 C CA . GLY A 1 94 ? -8.366 -5.098 12.421 1.00 91.31 94 GLY A CA 1
ATOM 735 C C . GLY A 1 94 ? -9.606 -5.916 12.080 1.00 91.31 94 GLY A C 1
ATOM 736 O O . GLY A 1 94 ? -9.666 -7.119 12.332 1.00 91.31 94 GLY A O 1
ATOM 737 N N . GLY A 1 95 ? -10.596 -5.253 11.497 1.00 94.81 95 GLY A N 1
ATOM 738 C CA . GLY A 1 95 ? -11.855 -5.844 11.076 1.00 94.81 95 GLY A CA 1
ATOM 739 C C . GLY A 1 95 ? -11.729 -6.748 9.851 1.00 94.81 95 GLY A C 1
ATOM 740 O O . GLY A 1 95 ? -10.743 -6.731 9.109 1.00 94.81 95 GLY A O 1
ATOM 741 N N . PHE A 1 96 ? -12.778 -7.539 9.623 1.00 95.31 96 PHE A N 1
ATOM 742 C CA . PHE A 1 96 ? -12.818 -8.553 8.570 1.00 95.31 96 PHE A CA 1
ATOM 743 C C . PHE A 1 96 ? -12.563 -7.980 7.169 1.00 95.31 96 PHE A C 1
ATOM 745 O O . PHE A 1 96 ? -11.703 -8.495 6.461 1.00 95.31 96 PHE A O 1
ATOM 752 N N . GLU A 1 97 ? -13.251 -6.902 6.779 1.00 97.19 97 GLU A N 1
ATOM 753 C CA . GLU A 1 97 ? -13.105 -6.32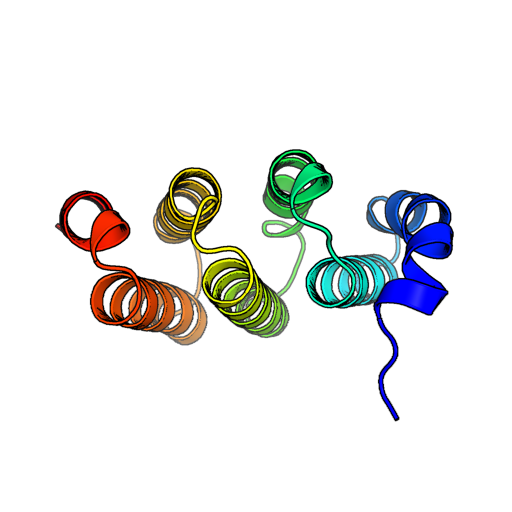0 5.434 1.00 97.19 97 GLU A CA 1
ATOM 754 C C . GLU A 1 97 ? -11.686 -5.806 5.172 1.00 97.19 97 GLU A C 1
ATOM 756 O O . GLU A 1 97 ? -11.142 -5.994 4.086 1.00 97.19 97 GLU A O 1
ATOM 761 N N . TYR A 1 98 ? -11.041 -5.233 6.190 1.00 95.69 98 TYR A N 1
ATOM 762 C CA . TYR A 1 98 ? -9.651 -4.802 6.097 1.00 95.69 98 TYR A CA 1
ATOM 763 C C . TYR A 1 98 ? -8.698 -5.988 5.915 1.00 95.69 98 TYR A C 1
ATOM 765 O O . TYR A 1 98 ? -7.864 -5.984 5.007 1.00 95.69 98 TYR A O 1
ATOM 773 N N . LYS A 1 99 ? -8.853 -7.047 6.717 1.00 96.25 99 LYS A N 1
ATOM 774 C CA . LYS A 1 99 ? -8.040 -8.267 6.587 1.00 96.25 99 LYS A CA 1
ATOM 775 C C . LYS A 1 99 ? -8.252 -8.959 5.248 1.00 96.25 99 LYS A C 1
ATOM 777 O O . LYS A 1 99 ? -7.283 -9.357 4.603 1.00 96.25 99 LYS A O 1
ATOM 782 N N . LYS A 1 100 ? -9.502 -9.035 4.798 1.00 96.38 100 LYS A N 1
ATOM 783 C CA . LYS A 1 100 ? -9.868 -9.560 3.486 1.00 96.38 100 LYS A CA 1
ATOM 784 C C . LYS A 1 100 ? -9.217 -8.752 2.363 1.00 96.38 100 LYS A C 1
ATOM 786 O O . LYS A 1 100 ? -8.593 -9.353 1.497 1.00 96.38 100 LYS A O 1
ATOM 791 N N . ALA A 1 101 ? -9.245 -7.419 2.419 1.00 97.12 101 ALA A N 1
ATOM 792 C CA . ALA A 1 101 ? -8.585 -6.567 1.426 1.00 97.12 101 ALA A CA 1
ATOM 793 C C . ALA A 1 101 ? -7.065 -6.808 1.341 1.00 97.12 101 ALA A C 1
ATOM 795 O O . ALA A 1 101 ? -6.492 -6.777 0.246 1.00 97.12 101 ALA A O 1
ATOM 796 N N . ILE A 1 102 ? -6.403 -7.077 2.475 1.00 96.25 102 ILE A N 1
ATOM 797 C CA . ILE A 1 102 ? -4.974 -7.424 2.502 1.00 96.25 102 ILE A CA 1
ATOM 798 C C . ILE A 1 102 ? -4.729 -8.768 1.816 1.00 96.25 102 ILE A C 1
ATOM 800 O O . ILE A 1 102 ? -3.884 -8.847 0.923 1.00 96.25 102 ILE A O 1
ATOM 804 N N . VAL A 1 103 ? -5.474 -9.810 2.193 1.00 95.56 103 VAL A N 1
ATOM 805 C CA . VAL A 1 103 ? -5.330 -11.151 1.603 1.00 95.56 103 VAL A CA 1
ATOM 806 C C . VAL A 1 103 ? -5.631 -11.124 0.106 1.00 95.56 103 VAL A C 1
ATOM 808 O O . VAL A 1 103 ? -4.818 -11.608 -0.680 1.00 95.56 103 VAL A O 1
ATOM 811 N N . ASP A 1 104 ? -6.729 -10.485 -0.305 1.00 96.06 104 ASP A N 1
ATOM 812 C CA . ASP A 1 104 ? -7.095 -10.308 -1.715 1.00 96.06 104 ASP A CA 1
ATOM 813 C C . ASP A 1 104 ? -5.957 -9.619 -2.488 1.00 96.06 104 ASP A C 1
ATOM 815 O O . ASP A 1 104 ? -5.622 -10.001 -3.612 1.00 96.06 104 ASP A O 1
ATOM 819 N N . SER A 1 105 ? -5.301 -8.633 -1.868 1.00 96.00 105 SER A N 1
ATOM 820 C CA . SER A 1 105 ? -4.148 -7.955 -2.460 1.00 96.00 105 SER A CA 1
ATOM 821 C C . SER A 1 105 ? -2.933 -8.869 -2.603 1.00 96.00 105 SER A C 1
ATOM 823 O O . SER A 1 105 ? -2.337 -8.896 -3.677 1.00 96.00 105 SER A O 1
ATOM 825 N N . VAL A 1 106 ? -2.587 -9.656 -1.583 1.00 94.19 106 VAL A N 1
ATOM 826 C CA . VAL A 1 106 ? -1.481 -10.628 -1.653 1.00 94.19 106 VAL A CA 1
ATOM 827 C C . VAL A 1 106 ? -1.739 -11.688 -2.731 1.00 94.19 106 VAL A C 1
ATOM 829 O O . VAL A 1 106 ? -0.839 -12.022 -3.504 1.00 94.19 106 VAL A O 1
ATOM 832 N N . VAL A 1 107 ? -2.974 -12.180 -2.849 1.00 93.75 107 VAL A N 1
ATOM 833 C CA . VAL A 1 107 ? -3.362 -13.152 -3.884 1.00 93.75 107 VAL A CA 1
ATOM 834 C C . VAL A 1 107 ? -3.211 -12.563 -5.291 1.00 93.75 107 VAL A C 1
ATOM 836 O O . VAL A 1 107 ? -2.664 -13.217 -6.177 1.00 93.75 107 VAL A O 1
ATOM 839 N N . ILE A 1 108 ? -3.632 -11.315 -5.509 1.00 94.56 108 ILE A N 1
ATOM 840 C CA . ILE A 1 108 ? -3.440 -10.639 -6.802 1.00 94.56 108 ILE A CA 1
ATOM 841 C C . ILE A 1 108 ? -1.947 -10.479 -7.117 1.00 94.56 108 ILE A C 1
ATOM 843 O O . ILE A 1 108 ? -1.511 -10.811 -8.216 1.00 94.56 108 ILE A O 1
ATOM 847 N N . LEU A 1 109 ? -1.139 -10.035 -6.149 1.00 93.69 109 LEU A N 1
ATOM 848 C CA . LEU A 1 109 ? 0.295 -9.824 -6.364 1.00 93.69 109 LEU A CA 1
ATOM 849 C C . LEU A 1 109 ? 1.048 -11.126 -6.655 1.00 93.69 109 LEU A C 1
ATOM 851 O O . LEU A 1 109 ? 1.906 -11.147 -7.530 1.00 93.69 109 LEU A O 1
ATOM 855 N N . THR A 1 110 ? 0.716 -12.222 -5.974 1.00 92.19 110 THR A N 1
ATOM 856 C CA . THR A 1 110 ? 1.325 -13.540 -6.239 1.00 92.19 110 THR A CA 1
ATOM 857 C C . THR A 1 110 ? 0.930 -14.124 -7.591 1.00 92.19 110 THR A C 1
ATOM 859 O O . THR A 1 110 ? 1.700 -14.888 -8.175 1.00 92.19 110 THR A O 1
ATOM 862 N N . LYS A 1 111 ? -0.258 -13.778 -8.093 1.00 91.56 111 LYS A N 1
ATOM 863 C CA . LYS A 1 111 ? -0.719 -14.181 -9.421 1.00 91.56 111 LYS A CA 1
ATOM 864 C C . LYS A 1 111 ? -0.017 -13.396 -10.531 1.00 91.56 111 LYS A C 1
ATOM 866 O O . LYS A 1 111 ? 0.392 -14.000 -11.520 1.00 91.56 111 LYS A O 1
ATOM 871 N N . ASP A 1 112 ? 0.127 -12.085 -10.357 1.00 93.06 112 ASP A N 1
ATOM 872 C CA . ASP A 1 112 ? 0.580 -11.181 -11.420 1.00 93.06 112 ASP A CA 1
ATOM 873 C C . ASP A 1 112 ? 2.100 -10.912 -11.390 1.00 93.06 112 ASP A C 1
ATOM 875 O O . ASP A 1 112 ? 2.666 -10.485 -12.395 1.00 93.06 112 ASP A O 1
ATOM 879 N N . ILE A 1 113 ? 2.784 -11.198 -10.273 1.00 92.69 113 ILE A N 1
ATOM 880 C CA . ILE A 1 113 ? 4.243 -11.071 -10.120 1.00 92.69 113 ILE A CA 1
ATOM 881 C C . ILE A 1 113 ? 4.835 -12.460 -9.819 1.00 92.69 113 ILE A C 1
ATOM 883 O O . ILE A 1 113 ? 4.813 -12.895 -8.664 1.00 92.69 113 ILE A O 1
ATOM 887 N N . PRO A 1 114 ? 5.409 -13.163 -10.819 1.00 88.94 114 PRO A N 1
ATOM 888 C CA . PRO A 1 114 ? 5.945 -14.516 -10.643 1.00 88.94 114 PRO A CA 1
ATOM 889 C C . PRO A 1 114 ? 6.965 -14.632 -9.502 1.00 88.94 114 PRO A C 1
ATOM 891 O O . PRO A 1 114 ? 6.903 -15.572 -8.711 1.00 88.94 114 PRO A O 1
ATOM 894 N N . ASP A 1 115 ? 7.841 -13.634 -9.365 1.00 89.81 115 ASP A N 1
ATOM 895 C CA . ASP A 1 115 ? 8.881 -13.588 -8.329 1.00 89.81 115 ASP A CA 1
ATOM 896 C C . ASP A 1 115 ? 8.313 -13.411 -6.912 1.00 89.81 115 ASP A C 1
ATOM 898 O O . ASP A 1 115 ? 8.962 -13.765 -5.929 1.00 89.81 115 ASP A O 1
ATOM 902 N N . ALA A 1 116 ? 7.093 -12.87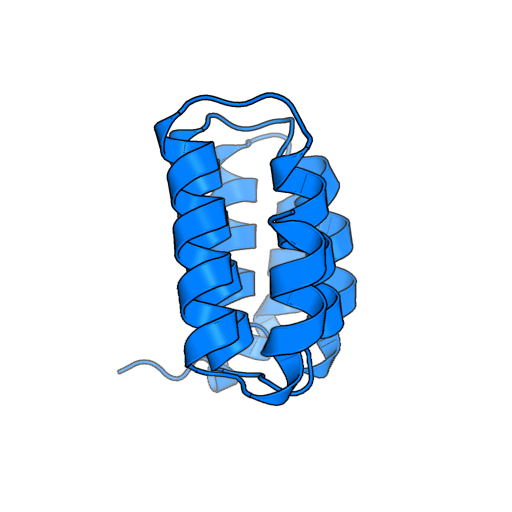9 -6.783 1.00 87.69 116 ALA A N 1
ATOM 903 C CA . ALA A 1 116 ? 6.429 -12.696 -5.496 1.00 87.69 116 ALA A CA 1
ATOM 904 C C . ALA A 1 116 ? 5.746 -13.975 -4.994 1.00 87.69 116 ALA A C 1
ATOM 906 O O . ALA A 1 116 ? 5.337 -14.026 -3.834 1.00 87.69 116 ALA A O 1
ATOM 907 N N . LYS A 1 117 ? 5.618 -15.009 -5.836 1.00 84.31 117 LYS A N 1
ATOM 908 C CA . LYS A 1 117 ? 4.823 -16.209 -5.548 1.00 84.31 117 LYS A CA 1
ATOM 909 C C . LYS A 1 117 ? 5.296 -16.954 -4.301 1.00 84.31 117 LYS A C 1
ATOM 911 O O . LYS A 1 117 ? 4.481 -17.271 -3.441 1.00 84.31 117 LYS A O 1
ATOM 916 N N . GLU A 1 118 ? 6.596 -17.210 -4.182 1.00 83.75 118 GLU A N 1
ATOM 917 C CA . GLU A 1 118 ? 7.155 -17.946 -3.040 1.00 83.75 118 GLU A CA 1
ATOM 918 C C . GLU A 1 118 ? 6.996 -17.160 -1.730 1.00 83.75 118 GLU A C 1
ATOM 920 O O . GLU A 1 118 ? 6.476 -17.682 -0.745 1.00 83.75 118 GLU A O 1
ATOM 925 N N . SER A 1 119 ? 7.355 -15.872 -1.745 1.00 81.31 119 SER A N 1
ATOM 926 C CA . SER A 1 119 ? 7.206 -14.984 -0.585 1.00 81.31 119 SER A CA 1
ATOM 927 C C . SER A 1 119 ? 5.744 -14.833 -0.168 1.00 81.31 119 SER A C 1
ATOM 929 O O . SER A 1 119 ? 5.441 -14.901 1.017 1.00 81.31 119 SER A O 1
ATOM 931 N N . GLY A 1 120 ? 4.818 -14.673 -1.113 1.00 79.06 120 GLY A N 1
ATOM 932 C CA . GLY A 1 120 ? 3.408 -14.517 -0.774 1.00 79.06 120 GLY A CA 1
ATOM 933 C C . GLY A 1 120 ? 2.756 -15.773 -0.225 1.00 79.06 120 GLY A C 1
ATOM 934 O O . GLY A 1 120 ? 1.964 -15.665 0.705 1.00 79.06 120 GLY A O 1
ATOM 935 N N . LEU A 1 121 ? 3.128 -16.955 -0.720 1.00 79.31 121 LEU A N 1
ATOM 936 C CA . LEU A 1 121 ? 2.664 -18.213 -0.134 1.00 79.31 121 LEU A CA 1
ATOM 937 C C . LEU A 1 121 ? 3.163 -18.374 1.308 1.00 79.31 121 LEU A C 1
ATOM 939 O O . LEU A 1 121 ? 2.381 -18.740 2.176 1.00 79.31 121 LEU A O 1
ATOM 943 N N . LEU A 1 122 ? 4.423 -18.022 1.587 1.00 84.25 122 LEU A N 1
ATOM 944 C CA . LEU A 1 122 ? 4.978 -18.046 2.948 1.00 84.25 122 LEU A CA 1
ATOM 945 C C . LEU A 1 122 ? 4.262 -17.102 3.922 1.00 84.25 122 LEU A C 1
ATOM 947 O O . LEU A 1 122 ? 4.264 -17.354 5.121 1.00 84.25 122 LEU A O 1
ATOM 951 N N . HIS A 1 123 ? 3.689 -16.004 3.434 1.00 80.06 123 HIS A N 1
ATOM 952 C CA . HIS A 1 123 ? 2.985 -15.038 4.276 1.00 80.06 123 HIS A CA 1
ATOM 953 C C . HIS A 1 123 ? 1.510 -15.381 4.522 1.00 80.06 123 HIS A C 1
ATOM 955 O O . HIS A 1 123 ? 0.920 -14.827 5.449 1.00 80.06 123 HIS A O 1
ATOM 961 N N . LEU A 1 124 ? 0.922 -16.253 3.697 1.00 75.25 124 LEU A N 1
ATOM 962 C CA . LEU A 1 124 ? -0.470 -16.698 3.815 1.00 75.25 124 LEU A CA 1
ATOM 963 C C . LEU A 1 124 ? -0.630 -18.025 4.579 1.00 75.25 124 LEU A C 1
ATOM 965 O O . LEU A 1 124 ? -1.747 -18.332 4.995 1.00 75.25 124 LEU A O 1
ATOM 969 N N . CYS A 1 125 ? 0.450 -18.798 4.731 1.00 65.31 125 CYS A N 1
ATOM 970 C CA . CYS A 1 125 ? 0.514 -20.023 5.536 1.00 65.31 125 CYS A CA 1
ATOM 971 C C . CYS A 1 125 ? 0.807 -19.718 7.011 1.00 65.31 125 CYS A C 1
ATOM 973 O O . CYS A 1 125 ? 0.227 -20.424 7.864 1.00 65.31 125 CYS A O 1
#

Foldseek 3Di:
DDDLVVCLVCLVVLVVQCPPPPLVSNLVSLLSCLVSPDPVCVLVSLVSVLVSLVVDALVSLLSNLVSLLVSCLVPVVCLVSSLVSLLVVLPDDDDDVSNVSSLVSLVVSLVRRVVSVVVSVVSVD

Secondary structure (DSSP, 8-state):
---GGGGGGGHHHHHHGGG-SSHHHHHHHHHHHHHH--TTTHHHHHHHHHHHHTTS-HHHHHHHHHHHHHHHHH-GGGHHHHHHHHHHHHHS---HHHHHHHHHHHHHHHHH-GGGHHHHHHHH-

Radius of gyration: 14.13 Å; chains: 1; bounding box: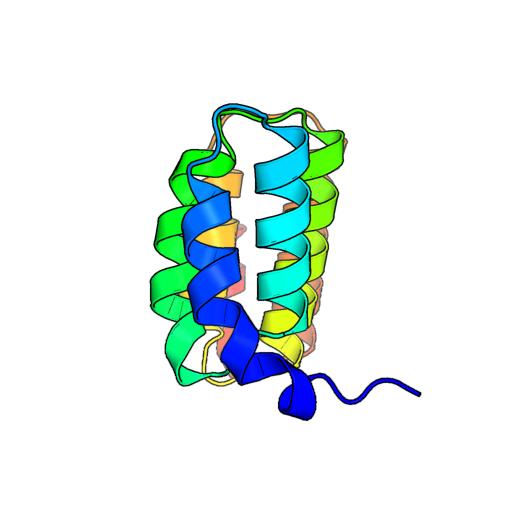 26×39×33 Å

pLDDT: mean 86.58, std 8.78, range [43.03, 97.19]

InterPro domains:
  IPR002553 Clathrin/coatomer adaptor, adaptin-like, N-terminal [PF01602] (2-125)
  IPR011989 Armadillo-like helical [G3DSA:1.25.10.10] (1-125)
  IPR016024 Armadillo-type fold [SSF48371] (3-125)
  IPR017106 Coatomer gamma subunit [PTHR10261] (1-125)

Organism: NCBI:txid236973